Protein AF-A0A521I7Q6-F1 (afdb_monomer_lite)

Secondary structure (DSSP, 8-state):
--SS-HHHHHHHHHTT-S-HHHHHHHHHHHHHHHHHHHHHHHHHHHS-----PPPPPPP----------------PPP-

Foldseek 3Di:
DQPDDPVRLVVCVVVVVDDPVSSVVSVVVVVVVVVVVVVVVVCVVPPPPPPPDPPPDDPPPPPDPPPDDDPDDDDDDDD

Sequence (79 aa):
MAAYSLDTLLNRWGLHQLTPEQAIGQILLILHELEPRILRLEQAITAPRVAAPPPPPPPAVAPTPTANPRKRKPRRRVG

pLDDT: mean 79.05, std 17.34, range [49.62, 96.75]

Structure (mmCIF, N/CA/C/O backbone):
data_AF-A0A521I7Q6-F1
#
_entry.id   AF-A0A521I7Q6-F1
#
loop_
_atom_site.group_PDB
_atom_site.id
_atom_site.type_symbol
_atom_site.label_atom_id
_atom_site.label_alt_id
_atom_site.label_comp_id
_atom_site.label_asym_id
_atom_site.label_entity_id
_atom_site.label_seq_id
_atom_site.pdbx_PDB_ins_code
_atom_site.Cartn_x
_atom_site.Cartn_y
_atom_site.Cartn_z
_atom_site.occupancy
_atom_site.B_iso_or_equiv
_atom_site.auth_seq_id
_atom_site.auth_comp_id
_atom_site.auth_asym_id
_atom_site.auth_atom_id
_atom_site.pdbx_PDB_model_num
ATOM 1 N N . MET A 1 1 ? 2.897 11.413 -2.727 1.00 64.75 1 MET A N 1
ATOM 2 C CA . MET A 1 1 ? 1.918 11.032 -3.757 1.00 64.75 1 MET A CA 1
ATOM 3 C C . MET A 1 1 ? 2.597 10.122 -4.748 1.00 64.75 1 MET A C 1
ATOM 5 O O . MET A 1 1 ? 3.387 10.594 -5.563 1.00 64.75 1 MET A O 1
ATOM 9 N N . ALA A 1 2 ? 2.340 8.821 -4.629 1.00 76.94 2 ALA A N 1
ATOM 10 C CA . ALA A 1 2 ? 2.698 7.865 -5.670 1.00 76.94 2 ALA A CA 1
ATOM 11 C C . ALA A 1 2 ? 2.043 8.275 -7.003 1.00 76.94 2 ALA A C 1
ATOM 13 O O . ALA A 1 2 ? 0.913 8.763 -7.029 1.00 76.94 2 ALA A O 1
ATOM 14 N N . ALA A 1 3 ? 2.762 8.102 -8.111 1.00 75.00 3 ALA A N 1
ATOM 15 C CA . ALA A 1 3 ? 2.295 8.488 -9.443 1.00 75.00 3 ALA A CA 1
ATOM 16 C C . ALA A 1 3 ? 1.227 7.528 -9.994 1.00 75.00 3 ALA A C 1
ATOM 18 O O . ALA A 1 3 ? 0.474 7.884 -10.898 1.00 75.00 3 ALA A O 1
ATOM 19 N N . TYR A 1 4 ? 1.167 6.310 -9.453 1.00 83.75 4 TYR A N 1
ATOM 20 C CA . TYR A 1 4 ? 0.262 5.250 -9.876 1.00 83.75 4 TYR A CA 1
ATOM 21 C C . TYR A 1 4 ? -0.397 4.604 -8.657 1.00 83.75 4 TYR A C 1
ATOM 23 O O . TYR A 1 4 ? 0.230 4.470 -7.606 1.00 83.75 4 TYR A O 1
ATOM 31 N N . SER A 1 5 ? -1.644 4.150 -8.813 1.00 90.31 5 SER A N 1
ATOM 32 C CA . SER A 1 5 ? -2.211 3.169 -7.884 1.00 90.31 5 SER A CA 1
ATOM 33 C C . SER A 1 5 ? -1.411 1.865 -7.947 1.00 90.31 5 SER A C 1
ATOM 35 O O . SER A 1 5 ? -0.762 1.590 -8.960 1.00 90.31 5 SER A O 1
ATOM 37 N N . LEU A 1 6 ? -1.486 1.040 -6.898 1.00 91.38 6 LEU A N 1
ATOM 38 C CA . LEU A 1 6 ? -0.786 -0.247 -6.858 1.00 91.38 6 LEU A CA 1
ATOM 39 C C . LEU A 1 6 ? -1.143 -1.127 -8.067 1.00 91.38 6 LEU A C 1
ATOM 41 O O . LEU A 1 6 ? -0.248 -1.650 -8.721 1.00 91.38 6 LEU A O 1
ATOM 45 N N . ASP A 1 7 ? -2.424 -1.215 -8.431 1.00 94.06 7 ASP A N 1
ATOM 46 C CA . ASP A 1 7 ? -2.873 -2.004 -9.587 1.00 94.06 7 ASP A CA 1
ATOM 47 C C . ASP A 1 7 ? -2.264 -1.500 -10.902 1.00 94.06 7 ASP A C 1
ATOM 49 O O . ASP A 1 7 ? -1.782 -2.276 -11.729 1.00 94.06 7 ASP A O 1
ATOM 53 N N . THR A 1 8 ? -2.229 -0.177 -11.079 1.00 94.00 8 THR A N 1
ATOM 54 C CA . THR A 1 8 ? -1.646 0.449 -12.271 1.00 94.00 8 THR A CA 1
ATOM 55 C C . THR A 1 8 ? -0.135 0.236 -12.317 1.00 94.00 8 THR A C 1
ATOM 57 O O . THR A 1 8 ? 0.422 -0.014 -13.386 1.00 94.00 8 THR A O 1
ATOM 60 N N . LEU A 1 9 ? 0.528 0.311 -11.161 1.00 94.75 9 LEU A N 1
ATOM 61 C CA . LEU A 1 9 ? 1.958 0.083 -11.017 1.00 94.75 9 LEU A CA 1
ATOM 62 C C . LEU A 1 9 ? 2.334 -1.353 -11.393 1.00 94.75 9 LEU A C 1
ATOM 64 O O . LEU A 1 9 ? 3.235 -1.550 -12.207 1.00 94.75 9 LEU A O 1
ATOM 68 N N . LEU A 1 10 ? 1.617 -2.339 -10.847 1.00 94.50 10 LEU A N 1
ATOM 69 C CA . LEU A 1 10 ? 1.848 -3.758 -11.118 1.00 94.50 10 LEU A CA 1
ATOM 70 C C . LEU A 1 10 ? 1.596 -4.102 -12.588 1.00 94.50 10 LEU A C 1
ATOM 72 O O . LEU A 1 10 ? 2.393 -4.818 -13.191 1.00 94.50 10 LEU A O 1
ATOM 76 N N . ASN A 1 11 ? 0.543 -3.542 -13.187 1.00 96.50 11 ASN A N 1
ATOM 77 C CA . ASN A 1 11 ? 0.257 -3.745 -14.604 1.00 96.50 11 ASN A CA 1
ATOM 78 C C . ASN A 1 11 ? 1.375 -3.166 -15.493 1.00 96.50 11 ASN A C 1
ATOM 80 O O . ASN A 1 11 ? 1.912 -3.853 -16.358 1.00 96.50 11 ASN A O 1
ATOM 84 N N . ARG A 1 12 ? 1.806 -1.924 -15.238 1.00 94.44 12 ARG A N 1
ATOM 85 C CA . ARG A 1 12 ? 2.903 -1.293 -15.998 1.00 94.44 12 ARG A CA 1
ATOM 86 C C . ARG A 1 12 ? 4.244 -1.999 -15.805 1.00 94.44 12 ARG A C 1
ATOM 88 O O . ARG A 1 12 ? 5.014 -2.101 -16.759 1.00 94.44 12 ARG A O 1
ATOM 95 N N . TRP A 1 13 ? 4.510 -2.502 -14.601 1.00 94.62 13 TRP A N 1
ATOM 96 C CA . TRP A 1 13 ? 5.687 -3.315 -14.304 1.00 94.62 13 TRP A CA 1
ATOM 97 C C . TRP A 1 13 ? 5.680 -4.632 -15.089 1.00 94.62 13 TRP A C 1
ATOM 99 O O . TRP A 1 13 ? 6.667 -4.953 -15.748 1.00 94.62 13 TRP A O 1
ATOM 109 N N . GLY A 1 14 ? 4.549 -5.346 -15.099 1.00 94.25 14 GLY A N 1
ATOM 110 C CA . GLY A 1 14 ? 4.379 -6.582 -15.871 1.00 94.25 14 GLY A CA 1
ATOM 111 C C . GLY A 1 14 ? 4.496 -6.385 -17.387 1.00 94.25 14 GLY A C 1
ATOM 112 O O . GLY A 1 14 ? 4.899 -7.300 -18.096 1.00 94.25 14 GLY A O 1
ATOM 113 N N . LEU A 1 15 ? 4.206 -5.178 -17.879 1.00 96.75 15 LEU A N 1
ATOM 114 C CA . LEU A 1 15 ? 4.397 -4.783 -19.278 1.00 96.75 15 LEU A CA 1
ATOM 115 C C . LEU A 1 15 ? 5.806 -4.235 -19.579 1.00 96.75 15 LEU A C 1
ATOM 117 O O . LEU A 1 15 ? 6.024 -3.712 -20.671 1.00 96.75 15 LEU A O 1
ATOM 121 N N . HIS A 1 16 ? 6.749 -4.311 -18.632 1.00 94.50 16 HIS A N 1
ATOM 122 C CA . HIS A 1 16 ? 8.110 -3.765 -18.746 1.00 94.50 16 HIS A CA 1
ATOM 123 C C . HIS A 1 16 ? 8.169 -2.261 -19.089 1.00 94.50 16 HIS A C 1
ATOM 125 O O . HIS A 1 16 ? 9.138 -1.779 -19.670 1.00 94.50 16 HIS A O 1
ATOM 131 N N . GLN A 1 17 ? 7.139 -1.496 -18.714 1.00 96.00 17 GLN A N 1
ATOM 132 C CA . GLN A 1 17 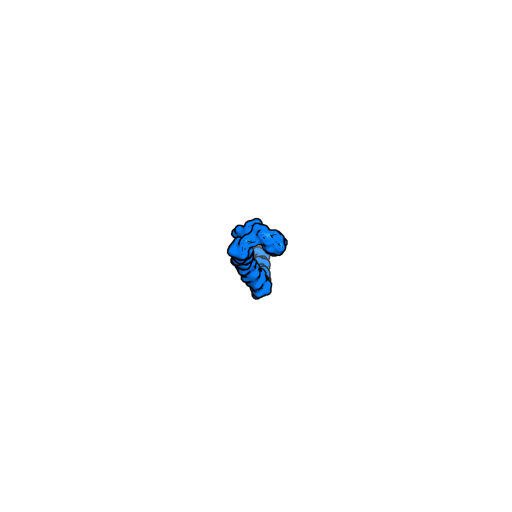? 7.046 -0.050 -18.980 1.00 96.00 17 GLN A CA 1
ATOM 133 C C . GLN A 1 17 ? 7.713 0.812 -17.899 1.00 96.00 17 GLN A C 1
ATOM 135 O O . GLN A 1 17 ? 7.692 2.040 -17.980 1.00 96.00 17 GLN A O 1
ATOM 140 N N 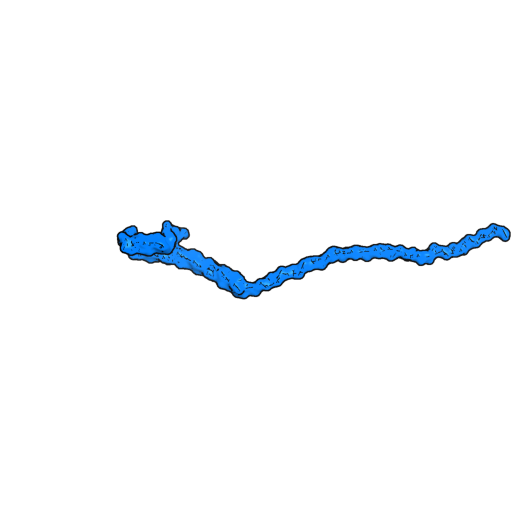. LEU A 1 18 ? 8.256 0.181 -16.861 1.00 94.44 18 LEU A N 1
ATOM 141 C CA . LEU A 1 18 ? 8.936 0.823 -15.744 1.00 94.44 18 LEU A CA 1
ATOM 142 C C . LEU A 1 18 ? 10.268 0.116 -15.516 1.00 94.44 18 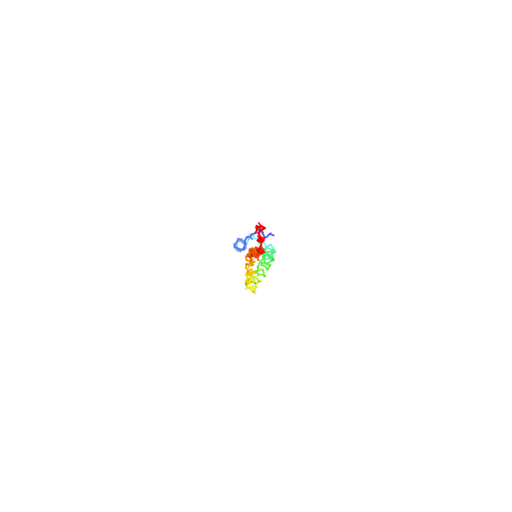LEU A C 1
ATOM 144 O O . LEU A 1 18 ? 10.356 -1.100 -15.692 1.00 94.44 18 LEU A O 1
ATOM 148 N N . THR A 1 19 ? 11.290 0.863 -15.106 1.00 96.50 19 THR A N 1
ATOM 149 C CA . THR A 1 19 ? 12.551 0.268 -14.644 1.00 96.50 19 THR A CA 1
ATOM 150 C C . THR A 1 19 ? 12.407 -0.258 -13.212 1.00 96.50 19 THR A C 1
ATOM 152 O O . THR A 1 19 ? 11.518 0.208 -12.483 1.00 96.50 19 THR A O 1
ATOM 155 N N . PRO A 1 20 ? 13.228 -1.240 -12.784 1.00 94.94 20 PRO A N 1
ATOM 156 C CA . PRO A 1 20 ? 13.185 -1.761 -11.416 1.00 94.94 20 PRO A CA 1
ATOM 157 C C . PRO A 1 20 ? 13.216 -0.662 -10.362 1.00 94.94 20 PRO A C 1
ATOM 159 O O . PRO A 1 20 ? 12.426 -0.671 -9.421 1.00 94.94 20 PRO A O 1
ATOM 162 N N . GLU A 1 21 ? 14.058 0.339 -10.570 1.00 96.62 21 GLU A N 1
ATOM 163 C CA . GLU A 1 21 ? 14.227 1.480 -9.679 1.00 96.62 21 GLU A CA 1
ATOM 164 C C . GLU A 1 21 ? 12.951 2.325 -9.609 1.00 96.62 21 GLU A C 1
ATOM 166 O O . GLU A 1 21 ? 12.539 2.739 -8.525 1.00 96.62 21 GLU A O 1
ATOM 171 N N . GLN A 1 22 ? 12.283 2.543 -10.748 1.00 94.19 22 GLN A N 1
ATOM 172 C CA . GLN A 1 22 ? 11.009 3.259 -10.791 1.00 94.19 22 GLN A CA 1
ATOM 173 C C . GLN A 1 22 ? 9.911 2.483 -10.063 1.00 94.19 22 GLN A C 1
ATOM 175 O O . GLN A 1 22 ? 9.168 3.076 -9.280 1.00 94.19 22 GLN A O 1
ATOM 180 N N . ALA A 1 23 ? 9.808 1.172 -10.284 1.00 94.69 23 ALA A N 1
ATOM 181 C CA . ALA A 1 23 ? 8.802 0.351 -9.620 1.00 94.69 23 ALA A CA 1
ATOM 182 C C . ALA A 1 23 ? 9.021 0.292 -8.104 1.00 94.69 23 ALA A C 1
ATOM 184 O O . ALA A 1 23 ? 8.075 0.504 -7.342 1.00 94.69 23 ALA A O 1
ATOM 185 N N . ILE A 1 24 ? 10.268 0.101 -7.666 1.00 95.75 24 ILE A N 1
ATOM 186 C CA . ILE A 1 24 ? 10.649 0.126 -6.249 1.00 95.75 24 ILE A CA 1
ATOM 187 C C . ILE A 1 24 ? 10.313 1.485 -5.631 1.00 95.75 24 ILE A C 1
ATOM 189 O O . ILE A 1 24 ? 9.666 1.534 -4.586 1.00 95.75 24 ILE A O 1
ATOM 193 N N . GLY A 1 25 ? 10.683 2.590 -6.285 1.00 96.25 25 GLY A N 1
ATOM 194 C CA . GLY A 1 25 ? 10.380 3.935 -5.794 1.00 96.25 25 GLY A CA 1
ATOM 195 C C . GLY A 1 25 ? 8.879 4.167 -5.604 1.00 96.25 25 GLY A C 1
ATOM 196 O O . GLY A 1 25 ? 8.457 4.696 -4.577 1.00 96.25 25 GLY A O 1
ATOM 197 N N . GLN A 1 26 ? 8.054 3.715 -6.552 1.00 95.56 26 GLN A N 1
ATOM 198 C CA . GLN A 1 26 ? 6.597 3.822 -6.442 1.00 95.56 26 GLN A CA 1
ATOM 199 C C . GLN A 1 26 ? 6.026 2.927 -5.332 1.00 95.56 26 GLN A C 1
ATOM 201 O O . GLN A 1 26 ? 5.163 3.385 -4.585 1.00 95.56 26 GLN A O 1
ATOM 206 N N . ILE A 1 27 ? 6.528 1.697 -5.162 1.00 95.44 27 ILE A N 1
ATOM 207 C CA . ILE A 1 27 ? 6.124 0.813 -4.053 1.00 95.44 27 ILE A CA 1
ATOM 208 C C . ILE A 1 27 ? 6.434 1.469 -2.704 1.00 95.44 27 ILE A C 1
ATOM 210 O O . ILE A 1 27 ? 5.567 1.509 -1.833 1.00 95.44 27 ILE A O 1
ATOM 214 N N . LEU A 1 28 ? 7.638 2.021 -2.535 1.00 96.31 28 LEU A N 1
ATOM 215 C CA . LEU A 1 28 ? 8.039 2.675 -1.287 1.00 96.31 28 LEU A CA 1
ATOM 216 C C . LEU A 1 28 ? 7.144 3.876 -0.953 1.00 96.31 28 LEU A C 1
ATOM 218 O O . LEU A 1 28 ? 6.750 4.040 0.200 1.00 96.31 28 LEU A O 1
ATOM 222 N N . LEU A 1 29 ? 6.764 4.678 -1.954 1.00 96.06 29 LEU A N 1
ATOM 223 C CA . LEU A 1 29 ? 5.823 5.787 -1.763 1.00 96.06 29 LEU A CA 1
ATOM 224 C C . LEU A 1 29 ? 4.433 5.300 -1.336 1.00 96.06 29 LEU A C 1
ATOM 226 O O . LEU A 1 29 ? 3.841 5.878 -0.426 1.00 96.06 29 LEU A O 1
ATOM 230 N N . ILE A 1 30 ? 3.926 4.231 -1.957 1.00 94.25 30 ILE A N 1
ATOM 231 C CA . ILE A 1 30 ? 2.635 3.631 -1.589 1.00 94.25 30 ILE A CA 1
ATOM 232 C C . ILE A 1 30 ? 2.674 3.130 -0.140 1.00 94.25 30 ILE A C 1
ATOM 234 O O . ILE A 1 30 ? 1.751 3.399 0.628 1.00 94.25 30 ILE A O 1
ATOM 238 N N . LEU A 1 31 ? 3.746 2.436 0.255 1.00 94.44 31 LEU A N 1
ATOM 239 C CA . LEU A 1 31 ? 3.908 1.928 1.620 1.00 94.44 31 LEU A CA 1
ATOM 240 C C . LEU A 1 31 ? 3.953 3.062 2.649 1.00 94.44 31 LEU A 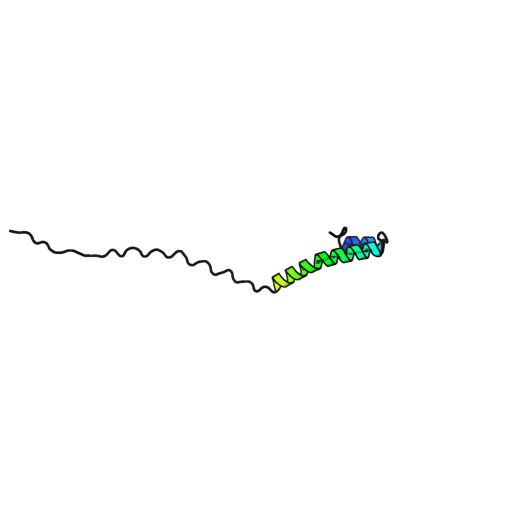C 1
ATOM 242 O O . LEU A 1 31 ? 3.241 2.998 3.651 1.00 94.44 31 LEU A O 1
ATOM 246 N N . HIS A 1 32 ? 4.712 4.123 2.367 1.00 95.25 32 HIS A N 1
ATOM 247 C CA . HIS A 1 32 ? 4.802 5.293 3.239 1.00 95.25 32 HIS A CA 1
ATOM 248 C C . HIS A 1 32 ? 3.446 5.992 3.440 1.00 95.25 32 HIS A C 1
ATOM 250 O O . HIS A 1 32 ? 3.171 6.533 4.508 1.00 95.25 32 HIS A O 1
ATOM 256 N N . GLU A 1 33 ? 2.568 5.969 2.435 1.00 92.31 33 GLU A N 1
ATOM 257 C CA . GLU A 1 33 ? 1.215 6.527 2.546 1.00 92.31 33 GLU A CA 1
ATOM 258 C C . GLU A 1 33 ? 0.234 5.594 3.278 1.00 92.31 33 GLU A C 1
ATOM 260 O O . GLU A 1 33 ? -0.714 6.066 3.915 1.00 92.31 33 GLU A O 1
ATOM 265 N N . LEU A 1 34 ? 0.437 4.275 3.201 1.00 93.62 34 LEU A N 1
ATOM 266 C CA . LEU A 1 34 ? -0.423 3.282 3.850 1.00 93.62 34 LEU A CA 1
ATOM 267 C C . LEU A 1 34 ? -0.131 3.125 5.343 1.00 93.62 34 LEU A C 1
ATOM 269 O O . LEU A 1 34 ? -1.076 3.006 6.121 1.00 93.62 34 LEU A O 1
ATOM 273 N N . GLU A 1 35 ? 1.134 3.180 5.753 1.00 95.56 35 GLU A N 1
ATOM 274 C CA . GLU A 1 35 ? 1.555 3.053 7.154 1.00 95.56 35 GLU A CA 1
ATOM 275 C C . GLU A 1 35 ? 0.768 3.971 8.121 1.00 95.56 35 GLU A C 1
ATOM 277 O O . GLU A 1 35 ? 0.101 3.456 9.025 1.00 95.56 35 GLU A O 1
ATOM 282 N N . PRO A 1 36 ? 0.703 5.306 7.928 1.00 94.69 36 PRO A N 1
ATOM 283 C CA . PRO A 1 36 ? -0.047 6.178 8.831 1.00 94.69 36 PRO A CA 1
ATOM 284 C C . PRO A 1 36 ? -1.561 5.940 8.771 1.00 94.69 36 PRO A C 1
ATOM 286 O O . PRO A 1 36 ? -2.271 6.235 9.735 1.00 94.69 36 PRO A O 1
ATOM 289 N N . ARG A 1 37 ? -2.090 5.428 7.652 1.00 93.81 37 ARG A N 1
ATOM 290 C CA . ARG A 1 37 ? -3.519 5.103 7.526 1.00 93.81 37 ARG A CA 1
ATOM 291 C C . ARG A 1 37 ? -3.866 3.871 8.348 1.00 93.81 37 ARG A C 1
ATOM 293 O O . ARG A 1 37 ? -4.877 3.899 9.045 1.00 93.81 37 ARG A O 1
ATOM 300 N N . ILE A 1 38 ? -3.029 2.838 8.291 1.00 94.19 38 ILE A N 1
ATOM 301 C CA . ILE A 1 38 ? -3.190 1.624 9.095 1.00 94.19 38 ILE A CA 1
ATOM 302 C C . ILE A 1 38 ? -3.108 1.980 10.579 1.00 94.19 38 ILE A C 1
ATOM 304 O O . ILE A 1 38 ? -4.048 1.680 11.308 1.00 94.19 38 ILE A O 1
ATOM 308 N N . LEU A 1 39 ? -2.094 2.744 10.996 1.00 94.75 39 LEU A N 1
ATOM 309 C CA . LEU A 1 39 ? -1.956 3.188 12.390 1.00 94.75 39 LEU A CA 1
ATOM 310 C C . LEU A 1 39 ? -3.196 3.939 12.900 1.00 94.75 39 LEU A C 1
ATOM 312 O O . LEU A 1 39 ? -3.653 3.710 14.018 1.00 94.75 39 LEU A O 1
ATOM 316 N N . ARG A 1 40 ? -3.788 4.821 12.083 1.00 94.06 40 ARG A N 1
ATOM 317 C CA . ARG A 1 40 ? -5.031 5.525 12.449 1.00 94.06 40 ARG A CA 1
ATOM 318 C C . ARG A 1 40 ? -6.226 4.585 12.572 1.00 94.06 40 ARG A C 1
ATOM 320 O O . ARG A 1 40 ? -7.060 4.788 13.449 1.00 94.06 40 ARG A O 1
ATOM 327 N N . LEU A 1 41 ? -6.335 3.589 11.695 1.00 93.38 41 LEU A N 1
ATOM 328 C CA . LEU A 1 41 ? -7.407 2.595 11.759 1.00 93.38 41 LEU A CA 1
ATOM 329 C C . LEU A 1 41 ? -7.256 1.704 12.994 1.00 93.38 41 LEU A C 1
ATOM 331 O O . LEU A 1 41 ? -8.231 1.489 13.706 1.00 93.38 41 LEU A O 1
ATOM 335 N N . GLU A 1 42 ? -6.040 1.256 13.294 1.00 93.50 42 GLU A N 1
ATOM 336 C CA . GLU A 1 42 ? -5.731 0.493 14.506 1.00 93.50 42 GLU A CA 1
ATOM 337 C C . GLU A 1 42 ? -6.056 1.294 15.769 1.00 93.50 42 GLU A C 1
ATOM 339 O O . GLU A 1 42 ? -6.702 0.773 16.679 1.00 93.50 42 GLU A O 1
ATOM 344 N N . GLN A 1 43 ? -5.694 2.581 15.805 1.00 92.38 43 GLN A N 1
ATOM 345 C CA . GLN A 1 43 ? -6.077 3.491 16.886 1.00 92.38 43 GLN A CA 1
ATOM 346 C C . GLN A 1 43 ? -7.594 3.651 16.989 1.00 92.38 43 GLN A C 1
ATOM 348 O O . GLN A 1 43 ? -8.122 3.631 18.094 1.00 92.38 43 GLN A O 1
ATOM 353 N N . ALA A 1 44 ? -8.310 3.782 15.871 1.00 88.81 44 ALA A N 1
ATOM 354 C CA . ALA A 1 44 ? -9.764 3.926 15.877 1.00 88.81 44 ALA A CA 1
ATOM 355 C C . ALA A 1 44 ? -10.486 2.658 16.364 1.00 88.81 44 ALA A C 1
ATOM 357 O O . ALA A 1 44 ? -11.519 2.763 17.021 1.00 88.81 44 ALA A O 1
ATOM 358 N N . ILE A 1 45 ? -9.946 1.476 16.059 1.00 89.75 45 ILE A N 1
ATOM 359 C CA . ILE A 1 45 ? -10.478 0.186 16.523 1.00 89.75 45 ILE A CA 1
ATOM 360 C C . ILE A 1 45 ? -10.148 -0.040 18.005 1.00 89.75 45 ILE A C 1
ATOM 362 O O . ILE A 1 45 ? -10.977 -0.556 18.751 1.00 89.75 45 ILE A O 1
ATOM 366 N N . THR A 1 46 ? -8.942 0.344 18.428 1.00 82.38 46 THR A N 1
ATOM 367 C CA . THR A 1 46 ? -8.439 0.112 19.792 1.00 82.38 46 THR A CA 1
ATOM 368 C C . THR A 1 46 ? -8.941 1.158 20.781 1.00 82.38 46 THR A C 1
ATOM 370 O O . THR A 1 46 ? -9.043 0.878 21.976 1.00 82.38 46 THR A O 1
ATOM 373 N N . ALA A 1 47 ? -9.262 2.367 20.314 1.00 70.50 47 ALA A N 1
ATOM 374 C CA . ALA A 1 47 ? -9.805 3.407 21.165 1.00 70.50 47 ALA A CA 1
ATOM 375 C C . ALA A 1 47 ? -11.115 2.901 21.788 1.00 70.50 47 ALA A C 1
ATOM 377 O O . ALA A 1 47 ? -12.060 2.588 21.056 1.00 70.50 47 ALA A O 1
ATOM 378 N N . PRO A 1 48 ? -11.213 2.827 23.129 1.00 62.38 48 PRO A N 1
ATOM 379 C CA . PRO A 1 48 ? -12.490 2.556 23.755 1.00 62.38 48 PRO A CA 1
ATOM 380 C C . PRO A 1 48 ? -13.453 3.626 23.255 1.00 62.38 48 PRO A C 1
ATOM 382 O O . PRO A 1 48 ? -13.119 4.813 23.269 1.00 62.38 48 PRO A O 1
ATOM 385 N N . ARG A 1 49 ? -14.636 3.210 22.788 1.00 61.94 49 ARG A N 1
ATOM 386 C CA . ARG A 1 49 ? -15.749 4.122 22.532 1.00 61.94 49 ARG A CA 1
ATOM 387 C C . ARG A 1 49 ? -15.948 4.895 23.827 1.00 61.94 49 ARG A C 1
ATOM 389 O O . ARG A 1 49 ? -16.553 4.369 24.757 1.00 61.94 49 ARG A O 1
ATOM 396 N N . VAL A 1 50 ? -15.381 6.098 23.915 1.00 62.16 50 VAL A N 1
ATOM 397 C CA . VAL A 1 50 ? -15.629 7.010 25.022 1.00 62.16 50 VAL A CA 1
ATOM 398 C C . VAL A 1 50 ? -17.126 7.215 24.953 1.00 62.16 50 VAL A C 1
ATOM 400 O O . VAL A 1 50 ? -17.631 7.824 24.007 1.00 62.16 50 VAL A O 1
ATOM 403 N N . ALA A 1 51 ? -17.846 6.563 25.868 1.00 62.19 51 ALA A N 1
ATOM 404 C CA . ALA A 1 51 ? -19.261 6.790 26.049 1.00 62.19 51 ALA A CA 1
ATOM 405 C C . ALA A 1 51 ? -19.400 8.305 26.100 1.00 62.19 51 ALA A C 1
ATOM 407 O O . ALA A 1 51 ? -18.699 8.947 26.886 1.00 62.19 51 ALA A O 1
ATOM 408 N N . ALA A 1 52 ? -20.183 8.861 25.171 1.00 65.06 52 ALA A N 1
ATOM 409 C CA . ALA A 1 52 ? -20.407 10.293 25.106 1.00 65.06 52 ALA A CA 1
ATOM 410 C C . ALA A 1 52 ? -20.613 10.797 26.542 1.00 65.06 52 ALA A C 1
ATOM 412 O O . ALA A 1 52 ? -21.355 10.133 27.281 1.00 65.06 52 ALA A O 1
ATOM 413 N N . PRO A 1 53 ? -19.919 11.872 26.969 1.00 70.25 53 PRO A N 1
ATOM 414 C CA . PRO A 1 53 ? -20.098 12.394 28.316 1.00 70.25 53 PRO A CA 1
ATOM 415 C C . PRO A 1 53 ? -21.605 12.507 28.562 1.00 70.25 53 PRO A C 1
ATOM 417 O O . PRO A 1 53 ? -22.317 12.944 27.646 1.00 70.25 53 PRO A O 1
ATOM 420 N N . PRO A 1 54 ? -22.110 12.023 29.714 1.00 72.25 54 PRO A N 1
ATOM 421 C CA . PRO A 1 54 ? -23.540 12.017 29.969 1.00 72.25 54 PRO A CA 1
ATOM 422 C C . PRO A 1 54 ? -24.081 13.419 29.676 1.00 72.25 54 PRO A C 1
ATOM 424 O O . PRO A 1 54 ? -23.404 14.399 30.012 1.00 72.25 54 PRO A O 1
ATOM 427 N N . PRO A 1 55 ? -25.237 13.531 28.992 1.00 76.31 55 PRO A N 1
ATOM 428 C CA . PRO A 1 55 ? -25.791 14.830 28.646 1.00 76.31 55 PRO A CA 1
ATOM 429 C C . PRO A 1 55 ? -25.831 15.701 29.909 1.00 76.31 55 PRO A C 1
ATOM 431 O O . PRO A 1 55 ? -26.139 15.176 30.986 1.00 76.31 55 PRO A O 1
ATOM 434 N N . PRO A 1 56 ? -25.475 16.997 29.811 1.00 77.25 56 PRO A N 1
ATOM 435 C CA . PRO A 1 56 ? -25.479 17.875 30.970 1.00 77.25 56 PRO A CA 1
ATOM 436 C C . PRO A 1 56 ? -26.846 17.785 31.659 1.00 77.25 56 PRO A C 1
ATOM 438 O O . PRO A 1 56 ? -27.866 17.713 30.961 1.00 77.25 56 PRO A O 1
ATOM 441 N N . PRO A 1 57 ? -26.893 17.749 33.005 1.00 74.69 57 PRO A N 1
ATOM 442 C CA . PRO A 1 57 ? -28.163 17.718 33.711 1.00 74.69 57 PRO A CA 1
ATOM 443 C C . PRO A 1 57 ? -29.019 18.902 33.236 1.00 74.69 57 PRO A C 1
ATOM 445 O O . PRO A 1 57 ? -28.469 19.986 33.001 1.00 74.69 57 PRO A O 1
ATOM 448 N N . PRO A 1 58 ? -30.342 18.717 33.058 1.00 73.81 58 PRO A N 1
ATOM 449 C CA . PRO A 1 58 ? -31.222 19.812 32.675 1.00 73.81 58 PRO A CA 1
ATOM 450 C C . PRO A 1 58 ? -31.012 20.981 33.647 1.00 73.81 58 PRO A C 1
ATOM 452 O O . PRO A 1 58 ? -30.784 20.733 34.837 1.00 73.81 58 PRO A O 1
ATOM 455 N N . PRO A 1 59 ? -31.043 22.239 33.166 1.00 72.94 59 PRO A N 1
ATOM 456 C CA . PRO A 1 59 ? -30.798 23.398 34.012 1.00 72.94 59 PRO A CA 1
ATOM 457 C C . PRO A 1 59 ? -31.703 23.301 35.235 1.00 72.94 59 PRO A C 1
ATOM 459 O O . PRO A 1 59 ? -32.915 23.124 35.096 1.00 72.94 59 PRO A O 1
ATOM 462 N N . ALA A 1 60 ? -31.094 23.346 36.423 1.00 60.88 60 ALA A N 1
ATOM 463 C CA . ALA A 1 60 ? -31.818 23.277 37.678 1.00 60.88 60 ALA A CA 1
ATOM 464 C C . ALA A 1 60 ? -32.925 24.332 37.633 1.00 60.88 60 ALA A C 1
ATOM 466 O O . ALA A 1 60 ? -32.645 25.531 37.561 1.00 60.88 60 ALA A O 1
ATOM 467 N N . VAL A 1 61 ? -34.180 23.879 37.611 1.00 61.66 61 VAL A N 1
ATOM 468 C CA . VAL A 1 61 ? -35.333 24.762 37.749 1.00 61.66 61 VAL A CA 1
ATOM 469 C C . VAL A 1 61 ? -35.115 25.494 39.065 1.00 61.66 61 VAL A C 1
ATOM 471 O O . VAL A 1 61 ? -35.053 24.862 40.121 1.00 61.66 61 VAL A O 1
ATOM 474 N N . ALA A 1 62 ? -34.893 26.807 38.983 1.00 59.09 62 ALA A N 1
ATOM 475 C CA . ALA A 1 62 ? -34.695 27.658 40.144 1.00 59.09 62 ALA A CA 1
ATOM 476 C C . ALA A 1 62 ? -35.793 27.349 41.174 1.00 59.09 62 ALA A C 1
ATOM 478 O O . ALA A 1 62 ? -36.950 27.186 40.769 1.00 59.09 62 ALA A O 1
ATOM 479 N N . PRO A 1 63 ? -35.479 27.243 42.478 1.00 56.16 63 PRO A N 1
ATOM 480 C CA . PRO A 1 63 ? -36.510 26.997 43.468 1.00 56.16 63 PRO A CA 1
ATOM 481 C C . PRO A 1 63 ? -37.527 28.135 43.376 1.00 56.16 63 PRO A C 1
ATOM 483 O O . PRO A 1 63 ? -37.218 29.294 43.657 1.00 56.16 63 PRO A O 1
ATOM 486 N N . THR A 1 64 ? -38.739 27.795 42.938 1.00 60.09 64 THR A N 1
ATOM 487 C CA . THR A 1 64 ? -39.910 28.665 43.006 1.00 60.09 64 THR A CA 1
ATOM 488 C C . THR A 1 64 ? -39.967 29.257 44.412 1.00 60.09 64 THR A C 1
ATOM 490 O O . THR A 1 64 ? 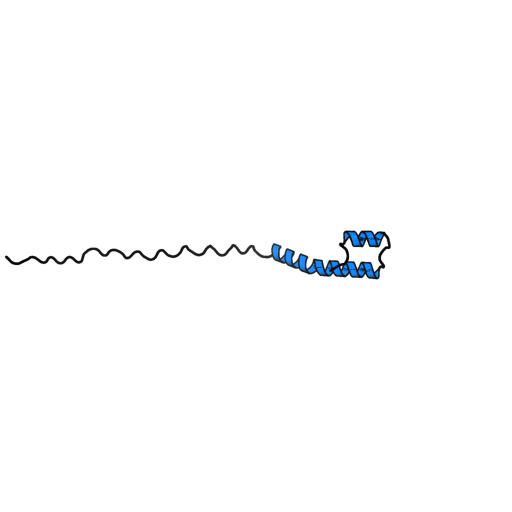-39.910 28.489 45.379 1.00 60.09 64 THR A O 1
ATOM 493 N N . PRO A 1 65 ? -40.059 30.589 44.570 1.00 51.69 65 PRO A N 1
ATOM 494 C CA . PRO A 1 65 ? -40.161 31.183 45.888 1.00 51.69 65 PRO A CA 1
ATOM 495 C C . PRO A 1 65 ? -41.426 30.644 46.551 1.00 51.69 65 PRO A C 1
ATOM 497 O O . PRO A 1 65 ? -42.542 30.871 46.085 1.00 51.69 65 PRO A O 1
ATOM 500 N N . THR A 1 66 ? -41.227 29.883 47.627 1.00 51.12 66 THR A N 1
ATOM 501 C CA . THR A 1 66 ? -42.301 29.404 48.488 1.00 51.12 66 THR A CA 1
ATOM 502 C C . THR A 1 66 ? -43.109 30.616 48.948 1.00 51.12 66 THR A C 1
ATOM 504 O O . THR A 1 66 ? -42.598 31.530 49.602 1.00 51.12 66 THR A O 1
ATOM 507 N N . ALA A 1 67 ? -44.367 30.679 48.519 1.00 53.47 67 ALA A N 1
ATOM 508 C CA . ALA A 1 67 ? -45.304 31.694 48.956 1.00 53.47 67 ALA A CA 1
ATOM 509 C C . ALA A 1 67 ? -45.579 31.462 50.444 1.00 53.47 67 ALA A C 1
ATOM 511 O O . ALA A 1 67 ? -46.399 3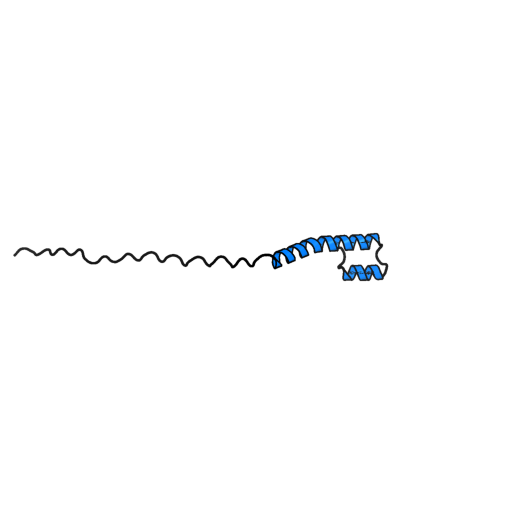0.631 50.821 1.00 53.47 67 ALA A O 1
ATOM 512 N N . ASN A 1 68 ? -44.842 32.182 51.285 1.00 56.88 68 ASN A N 1
ATOM 513 C CA . ASN A 1 68 ? -44.963 32.172 52.733 1.00 56.88 68 ASN A CA 1
ATOM 514 C C . ASN A 1 68 ? -46.367 32.668 53.135 1.00 56.88 68 ASN A C 1
ATOM 516 O O . ASN A 1 68 ? -46.659 33.859 52.956 1.00 56.88 68 ASN A O 1
ATOM 520 N N . PRO A 1 69 ? -47.269 31.822 53.664 1.00 53.75 69 PRO A N 1
ATOM 521 C CA . PRO A 1 69 ? -48.574 32.284 54.070 1.00 53.75 69 PRO A CA 1
ATOM 522 C C . PRO A 1 69 ? -48.524 32.719 55.539 1.00 53.75 69 PRO A C 1
ATOM 524 O O . PRO A 1 69 ? -48.186 31.951 56.432 1.00 53.75 69 PRO A O 1
ATOM 527 N N . ARG A 1 70 ? -49.015 33.942 55.771 1.00 49.62 70 ARG A N 1
ATOM 528 C CA . ARG A 1 70 ? -49.566 34.454 57.042 1.00 49.62 70 ARG A CA 1
ATOM 529 C C . ARG A 1 70 ? -48.579 35.068 58.044 1.00 49.62 70 ARG A C 1
ATOM 531 O O . ARG A 1 70 ? -48.407 34.601 59.162 1.00 49.62 70 ARG A O 1
ATOM 538 N N . LYS A 1 71 ? -48.206 36.320 57.759 1.00 53.81 71 LYS A N 1
ATOM 539 C CA . LYS A 1 71 ? -48.407 37.391 58.754 1.00 53.81 71 LYS A CA 1
ATOM 540 C C . LYS A 1 71 ? -49.839 37.923 58.622 1.00 53.81 71 LYS A C 1
ATOM 542 O O . LYS A 1 71 ? -50.135 38.667 57.694 1.00 53.81 71 LYS A O 1
ATOM 547 N N . ARG A 1 72 ? -50.727 37.591 59.562 1.00 51.34 72 ARG A N 1
ATOM 548 C CA . ARG A 1 72 ? -51.935 38.390 59.845 1.00 51.34 72 ARG A CA 1
ATOM 549 C C . ARG A 1 72 ? -52.096 38.540 61.357 1.00 51.34 72 ARG A C 1
ATOM 551 O O . ARG A 1 72 ? -52.648 37.676 62.024 1.00 51.34 72 ARG A O 1
ATOM 558 N N . LYS A 1 73 ? -51.585 39.660 61.879 1.00 56.91 73 LYS A N 1
ATOM 559 C CA . LYS A 1 73 ? -51.954 40.207 63.193 1.00 56.91 73 LYS A CA 1
ATOM 560 C C . LYS A 1 73 ? -53.431 40.631 63.147 1.00 56.91 73 LYS A C 1
ATOM 562 O O . LYS A 1 73 ? -53.798 41.327 62.197 1.00 56.91 73 LYS A O 1
ATOM 567 N N . PRO A 1 74 ? -54.268 40.301 64.142 1.00 56.66 74 PRO A N 1
ATOM 568 C CA . PRO A 1 74 ? -55.587 40.902 64.257 1.00 56.66 74 PRO A CA 1
ATOM 569 C C . PRO A 1 74 ? -55.452 42.304 64.866 1.00 56.66 74 PRO A C 1
ATOM 571 O O . PRO A 1 74 ? -54.991 42.474 65.991 1.00 56.66 74 PRO A O 1
ATOM 574 N N . ARG A 1 75 ? -55.853 43.326 64.105 1.00 51.69 75 ARG A N 1
ATOM 575 C CA . ARG A 1 75 ? -56.095 44.687 64.598 1.00 51.69 75 ARG A CA 1
ATOM 576 C C . ARG A 1 75 ? -57.604 44.787 64.837 1.00 51.69 75 ARG A C 1
ATOM 578 O O . ARG A 1 75 ? -58.358 44.964 63.883 1.00 51.69 75 ARG A O 1
ATOM 585 N N . ARG A 1 76 ? -58.057 44.597 66.080 1.00 52.25 76 ARG A N 1
ATOM 586 C CA . ARG A 1 76 ? -59.433 44.935 66.474 1.00 52.25 76 ARG A CA 1
ATOM 587 C C . ARG A 1 76 ? -59.475 46.416 66.841 1.00 52.25 76 ARG A C 1
ATOM 589 O O . ARG A 1 76 ? -58.583 46.928 67.511 1.00 52.25 76 ARG A O 1
ATOM 596 N N . ARG A 1 77 ? -60.468 47.082 66.263 1.00 52.31 77 ARG A N 1
ATOM 597 C CA . ARG A 1 77 ? -60.713 48.520 66.249 1.00 52.31 77 ARG A CA 1
ATOM 598 C C . ARG A 1 77 ? -61.553 48.897 67.472 1.00 52.31 77 ARG A C 1
ATOM 600 O O . ARG A 1 77 ? -62.335 48.082 67.947 1.00 52.31 77 ARG A O 1
ATOM 607 N N . VAL A 1 78 ? -61.340 50.125 67.922 1.00 50.19 78 VAL A N 1
ATOM 608 C CA . VAL A 1 78 ? -62.042 50.849 68.985 1.00 50.19 78 VAL A CA 1
ATOM 609 C C . VAL A 1 78 ? -63.545 50.942 68.704 1.00 50.19 78 VAL A C 1
ATOM 611 O O . VAL A 1 78 ? -63.941 51.116 67.547 1.00 50.19 78 VAL A O 1
ATOM 614 N N . GLY A 1 79 ? -64.321 50.858 69.782 1.00 53.53 79 GLY A N 1
ATOM 615 C CA . GLY A 1 79 ? -65.743 51.153 69.913 1.00 53.53 79 GLY A CA 1
ATOM 616 C C . GLY A 1 79 ? -66.090 51.034 71.384 1.00 53.53 79 GLY A C 1
ATOM 617 O O . GLY A 1 79 ? -66.208 49.872 71.823 1.00 53.53 79 GLY A O 1
#

Radius of gyration: 38.21 Å; chains: 1; bounding box: 80×58×89 Å